Protein AF-A0A7G2JXN8-F1 (afdb_monomer)

Nearest PDB structures (foldseek):
  4beb-assembly3_C  TM=5.827E-01  e=1.592E-01  Escherichia coli
  7bto-assembly1_F  TM=5.807E-01  e=1.938E-01  Escherichia coli
  7e8r-assembly1_A-2  TM=3.435E-01  e=8.785E-01  Peduovirus P2
  6hrg-assembly1_A  TM=3.349E-01  e=7.680E+00  Ignicoccus hospitalis

Secondary structure (DSSP, 8-state):
-HHHHHH-EEETTEEE---PPPPPTTS-HHHHHHHHT--EEEEEEEE--SSS--EEEEEEEETTEEEEEEEE--GGGT--HHHHHHHHHTS-TTSGGGSTTTSSEEEEE-SS-EEEE-

Structure (mmCIF, N/CA/C/O backbone):
data_AF-A0A7G2JXN8-F1
#
_entry.id   AF-A0A7G2JXN8-F1
#
loop_
_atom_site.group_PDB
_atom_site.id
_atom_site.type_symbol
_atom_site.label_atom_id
_atom_site.label_alt_id
_atom_site.label_comp_id
_atom_site.label_asym_id
_atom_site.label_entity_id
_atom_site.label_seq_id
_atom_site.pdbx_PDB_ins_code
_atom_site.Cartn_x
_atom_site.Cartn_y
_atom_site.Cartn_z
_atom_site.occupancy
_atom_site.B_iso_or_equiv
_atom_site.auth_seq_id
_atom_site.auth_comp_id
_atom_site.auth_asym_id
_atom_site.auth_atom_id
_atom_site.pdbx_PDB_model_num
ATOM 1 N N . MET A 1 1 ? 6.971 -9.278 -2.166 1.00 90.00 1 MET A N 1
ATOM 2 C CA . MET A 1 1 ? 6.613 -8.174 -3.086 1.00 90.00 1 MET A CA 1
ATOM 3 C C . MET A 1 1 ? 7.820 -7.372 -3.576 1.00 90.00 1 MET A C 1
ATOM 5 O O . MET A 1 1 ? 8.053 -7.347 -4.773 1.00 90.00 1 MET A O 1
ATOM 9 N N . LEU A 1 2 ? 8.612 -6.742 -2.695 1.00 92.12 2 LEU A N 1
ATOM 10 C CA . LEU A 1 2 ? 9.688 -5.814 -3.101 1.00 92.12 2 LEU A CA 1
ATOM 11 C C . LEU A 1 2 ? 10.678 -6.385 -4.129 1.00 92.12 2 LEU A C 1
ATOM 13 O O . LEU A 1 2 ? 11.054 -5.691 -5.069 1.00 92.12 2 LEU A O 1
ATOM 17 N N . HIS A 1 3 ? 11.097 -7.640 -3.948 1.00 93.38 3 HIS A N 1
ATOM 18 C CA . HIS A 1 3 ? 11.977 -8.318 -4.899 1.00 93.38 3 HIS A CA 1
ATOM 19 C C . HIS A 1 3 ? 11.343 -8.393 -6.294 1.00 93.38 3 HIS A C 1
ATOM 21 O O . HIS A 1 3 ? 11.979 -7.979 -7.254 1.00 93.38 3 HIS A O 1
ATOM 27 N N . LEU A 1 4 ? 10.077 -8.813 -6.384 1.00 93.62 4 LEU A N 1
ATOM 28 C CA . LEU A 1 4 ? 9.339 -8.931 -7.645 1.00 93.62 4 LEU A CA 1
ATOM 29 C C . LEU A 1 4 ? 9.194 -7.580 -8.359 1.00 93.62 4 LEU A C 1
ATOM 31 O O . LEU A 1 4 ? 9.405 -7.494 -9.560 1.00 93.62 4 LEU A O 1
ATOM 35 N N . LEU A 1 5 ? 8.913 -6.498 -7.626 1.00 94.56 5 LEU A N 1
ATOM 36 C CA . LEU A 1 5 ? 8.844 -5.158 -8.227 1.00 94.56 5 LEU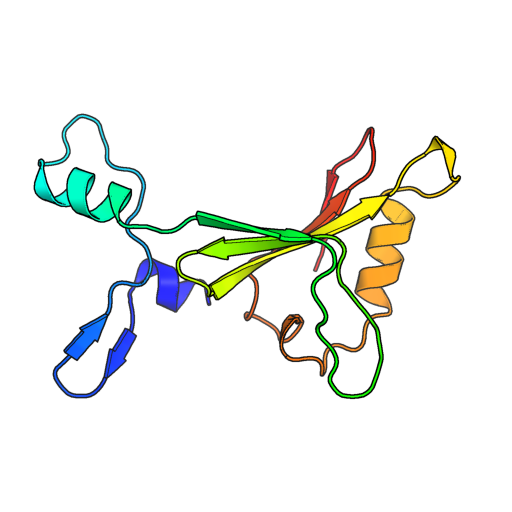 A CA 1
ATOM 37 C C . LEU A 1 5 ? 10.204 -4.676 -8.753 1.00 94.56 5 LEU A C 1
ATOM 39 O O . LEU A 1 5 ? 10.255 -3.937 -9.727 1.00 94.56 5 LEU A O 1
ATOM 43 N N . LYS A 1 6 ? 11.314 -5.069 -8.114 1.00 93.38 6 LYS A N 1
ATOM 44 C CA . LYS A 1 6 ? 12.667 -4.633 -8.503 1.00 93.38 6 LYS A CA 1
ATOM 45 C C . LYS A 1 6 ? 13.325 -5.508 -9.563 1.00 93.38 6 LYS A C 1
ATOM 47 O O . LYS A 1 6 ? 14.229 -5.034 -10.247 1.00 93.38 6 LYS A O 1
ATOM 52 N N . LYS A 1 7 ? 12.994 -6.796 -9.583 1.00 95.62 7 LYS A N 1
ATOM 53 C CA . LYS A 1 7 ? 13.690 -7.823 -10.366 1.00 95.62 7 LYS A CA 1
ATOM 54 C C . LYS A 1 7 ? 12.795 -8.517 -11.375 1.00 95.62 7 LYS A C 1
ATOM 56 O O . LYS A 1 7 ? 13.324 -9.283 -12.159 1.00 95.62 7 LYS A O 1
ATOM 61 N N . GLY A 1 8 ? 11.496 -8.245 -11.358 1.00 95.44 8 GLY A N 1
ATOM 62 C CA . GLY A 1 8 ? 10.536 -8.943 -12.188 1.00 95.44 8 GLY A CA 1
ATOM 63 C C . GLY A 1 8 ? 10.222 -10.344 -11.672 1.00 95.44 8 GLY A C 1
ATOM 64 O O . GLY A 1 8 ? 10.494 -10.693 -10.517 1.00 95.44 8 GLY A O 1
ATOM 65 N N . LEU A 1 9 ? 9.599 -11.126 -12.542 1.00 95.50 9 LEU A N 1
ATOM 66 C CA . LEU A 1 9 ? 9.203 -12.506 -12.306 1.00 95.50 9 LEU A CA 1
ATOM 67 C C . LEU A 1 9 ? 9.558 -13.343 -13.535 1.00 95.50 9 LEU A C 1
ATOM 69 O O . LEU A 1 9 ? 9.110 -13.033 -14.638 1.00 95.50 9 LEU A O 1
ATOM 73 N N . ASP A 1 10 ? 10.319 -14.411 -13.325 1.00 96.88 10 ASP A N 1
ATOM 74 C CA . ASP A 1 10 ? 10.607 -15.413 -14.349 1.00 96.88 10 ASP A CA 1
ATOM 75 C C . ASP A 1 10 ? 9.569 -16.541 -14.289 1.00 96.88 10 ASP A C 1
ATOM 77 O O . ASP A 1 10 ? 9.300 -17.093 -13.219 1.00 96.88 10 ASP A O 1
ATOM 81 N N . ILE A 1 11 ? 8.985 -16.882 -15.439 1.00 96.50 11 ILE A N 1
ATOM 82 C CA . ILE A 1 11 ? 8.084 -18.029 -15.617 1.00 96.50 11 ILE A CA 1
ATOM 83 C C . ILE A 1 11 ? 8.512 -18.747 -16.895 1.00 96.50 11 ILE A C 1
ATOM 85 O O . ILE A 1 11 ? 8.383 -18.199 -17.990 1.00 96.50 11 ILE A O 1
ATOM 89 N N . ASP A 1 12 ? 9.013 -19.973 -16.757 1.00 95.44 12 ASP A N 1
ATOM 90 C CA . ASP A 1 12 ? 9.588 -20.759 -17.851 1.00 95.44 12 ASP A CA 1
ATOM 91 C C . ASP A 1 12 ? 10.623 -19.951 -18.658 1.00 95.44 12 ASP A C 1
ATOM 93 O O . ASP A 1 12 ? 11.676 -19.587 -18.138 1.00 95.44 12 ASP A O 1
ATOM 97 N N . SER A 1 13 ? 10.336 -19.657 -19.929 1.00 95.88 13 SER A N 1
ATOM 98 C CA . SER A 1 13 ? 11.197 -18.864 -20.812 1.00 95.88 13 SER A CA 1
ATOM 99 C C . SER A 1 13 ? 10.809 -17.381 -20.895 1.00 95.88 13 SER A C 1
ATOM 101 O O . SER A 1 13 ? 11.332 -16.668 -21.752 1.00 95.88 13 SER A O 1
ATOM 103 N N . ALA A 1 14 ? 9.860 -16.919 -20.077 1.00 97.06 14 ALA A N 1
ATOM 104 C CA . ALA A 1 14 ? 9.357 -15.548 -20.079 1.00 97.06 14 ALA A CA 1
ATOM 105 C C . ALA A 1 14 ? 9.806 -14.773 -18.834 1.00 97.06 14 ALA A C 1
ATOM 107 O O . ALA A 1 14 ? 9.794 -15.294 -17.721 1.00 97.06 14 ALA A O 1
ATOM 108 N N . HIS A 1 15 ? 10.137 -13.496 -19.037 1.00 96.44 15 HIS A N 1
ATOM 109 C CA . HIS A 1 15 ? 10.455 -12.547 -17.974 1.00 96.44 15 HIS A CA 1
ATOM 110 C C . HIS A 1 15 ? 9.435 -11.411 -17.957 1.00 96.44 15 HIS A C 1
ATOM 112 O O . HIS A 1 15 ? 9.180 -10.785 -18.991 1.00 96.44 15 HIS A O 1
ATOM 118 N N . PHE A 1 16 ? 8.888 -11.119 -16.779 1.00 94.62 16 PHE A N 1
ATOM 119 C CA . PHE A 1 16 ? 7.926 -10.044 -16.570 1.00 94.62 16 PHE A CA 1
ATOM 120 C C . PHE A 1 16 ? 8.513 -8.962 -15.669 1.00 94.62 16 PHE A C 1
ATOM 122 O O . PHE A 1 16 ? 8.664 -9.166 -14.465 1.00 94.62 16 PHE A O 1
ATOM 129 N N . ASP A 1 17 ? 8.769 -7.783 -16.231 1.00 95.44 17 ASP A N 1
ATOM 130 C CA . ASP A 1 17 ? 8.993 -6.573 -15.441 1.00 95.44 17 ASP A CA 1
ATOM 131 C C . ASP A 1 17 ? 7.655 -6.108 -14.846 1.00 95.44 17 ASP A C 1
ATOM 133 O O . ASP A 1 17 ? 6.687 -5.888 -15.574 1.00 95.44 17 ASP A O 1
ATOM 137 N N . LEU A 1 18 ? 7.588 -5.936 -13.524 1.00 94.81 18 LEU A N 1
ATOM 138 C CA . LEU A 1 18 ? 6.342 -5.548 -12.841 1.00 94.81 18 LEU A CA 1
ATOM 139 C C . LEU A 1 18 ? 6.264 -4.060 -12.486 1.00 94.81 18 LEU A C 1
ATOM 141 O O . LEU A 1 18 ? 5.187 -3.568 -12.148 1.00 94.81 18 LEU A O 1
ATOM 145 N N . LEU A 1 19 ? 7.393 -3.353 -12.530 1.00 96.69 19 LEU A N 1
ATOM 146 C CA . LEU A 1 19 ? 7.486 -1.921 -12.278 1.00 96.69 19 LEU A CA 1
ATOM 147 C C . LEU A 1 19 ? 8.706 -1.360 -13.006 1.00 96.69 19 LEU A C 1
ATOM 149 O O . LEU A 1 19 ? 9.835 -1.792 -12.777 1.00 96.69 19 LEU A O 1
ATOM 153 N N . TYR A 1 20 ? 8.488 -0.332 -13.817 1.00 96.44 20 TYR A N 1
ATOM 154 C CA . TYR A 1 20 ? 9.576 0.462 -14.377 1.00 96.44 20 TYR A CA 1
ATOM 155 C C . TYR A 1 20 ? 9.870 1.653 -13.451 1.00 96.44 20 TYR A C 1
ATOM 157 O O . TYR A 1 20 ? 8.938 2.359 -13.072 1.00 96.44 20 TYR A O 1
ATOM 165 N N . PRO A 1 21 ? 11.120 1.893 -13.026 1.00 93.56 21 PRO A N 1
ATOM 166 C CA . PRO A 1 21 ? 11.440 3.000 -12.127 1.00 93.56 21 PRO A CA 1
ATOM 167 C C . PRO A 1 21 ? 11.397 4.350 -12.851 1.00 93.56 21 PRO A C 1
ATOM 169 O O . PRO A 1 21 ? 11.520 4.411 -14.075 1.00 93.56 21 PRO A O 1
ATOM 172 N N . VAL A 1 22 ? 11.275 5.433 -12.076 1.00 94.31 22 VAL A N 1
ATOM 173 C CA . VAL A 1 22 ? 11.317 6.807 -12.600 1.00 94.31 22 VAL A CA 1
ATOM 174 C C . VAL A 1 22 ? 12.597 7.004 -13.427 1.00 94.31 22 VAL A C 1
ATOM 176 O O . VAL A 1 22 ? 13.694 6.759 -12.912 1.00 94.31 22 VAL A O 1
ATOM 179 N N . PRO A 1 23 ? 12.494 7.433 -14.697 1.00 95.94 23 PRO A N 1
ATOM 180 C CA . PRO A 1 23 ? 13.652 7.628 -15.552 1.00 95.94 23 PRO A CA 1
ATOM 181 C C . PRO A 1 23 ? 14.445 8.871 -15.131 1.00 95.94 23 PRO A C 1
ATOM 183 O O . PRO A 1 23 ? 13.887 9.918 -14.813 1.00 95.94 23 PRO A O 1
ATOM 186 N N . LEU A 1 24 ? 15.773 8.791 -15.219 1.00 96.12 24 LEU A N 1
ATOM 187 C CA . LEU A 1 24 ? 16.640 9.974 -15.192 1.00 96.12 24 LEU A CA 1
ATOM 188 C C . LEU A 1 24 ? 16.463 10.799 -16.474 1.00 96.12 24 LEU A C 1
ATOM 190 O O . LEU A 1 24 ? 16.124 10.246 -17.522 1.00 96.12 24 LEU A O 1
ATOM 194 N N . ALA A 1 25 ? 16.793 12.092 -16.434 1.00 94.25 25 ALA A N 1
ATOM 195 C CA . ALA A 1 25 ? 16.741 12.968 -17.612 1.00 94.25 25 ALA A CA 1
ATOM 196 C C . ALA A 1 25 ? 17.557 12.422 -18.804 1.00 94.25 25 ALA A C 1
ATOM 198 O O . ALA A 1 25 ? 17.107 12.493 -19.950 1.00 94.25 25 ALA A O 1
ATOM 199 N N . SER A 1 26 ? 18.710 11.808 -18.514 1.00 96.25 26 SER A N 1
ATOM 200 C CA . SER A 1 26 ? 19.613 11.155 -19.472 1.00 96.25 26 SER A CA 1
ATOM 201 C C . SER A 1 26 ? 19.139 9.779 -19.959 1.00 96.25 26 SER A C 1
ATOM 203 O O . SER A 1 26 ? 19.806 9.165 -20.790 1.00 96.25 26 SER A O 1
ATOM 205 N N . SER A 1 27 ? 18.011 9.268 -19.456 1.00 96.31 27 SER A N 1
ATOM 206 C CA . SER A 1 27 ? 17.493 7.957 -19.855 1.00 96.31 27 SER A CA 1
ATOM 207 C C . SER A 1 27 ? 17.010 7.979 -21.302 1.00 96.31 27 SER A C 1
ATOM 209 O O . SER A 1 27 ? 16.403 8.951 -21.757 1.00 96.31 27 SER A O 1
ATOM 211 N N . GLY A 1 28 ? 17.232 6.872 -22.009 1.00 97.19 28 GLY A N 1
ATOM 212 C CA . GLY A 1 28 ? 16.737 6.693 -23.370 1.00 97.19 28 GLY A CA 1
ATOM 213 C C . GLY A 1 28 ? 15.208 6.664 -23.447 1.00 97.19 28 GLY A C 1
ATOM 214 O O . GLY A 1 28 ? 14.521 6.313 -22.487 1.00 97.19 28 GLY A O 1
ATOM 215 N N . GLU A 1 29 ? 14.682 6.972 -24.631 1.00 97.25 29 GLU A N 1
ATOM 216 C CA . GLU A 1 29 ? 13.243 7.127 -24.874 1.00 97.25 29 GLU A CA 1
ATOM 217 C C . GLU A 1 29 ? 12.422 5.881 -24.502 1.00 97.25 29 GLU A C 1
ATOM 219 O O . GLU A 1 29 ? 11.383 5.983 -23.859 1.00 97.25 29 GLU A O 1
ATOM 224 N N . LYS A 1 30 ? 12.935 4.678 -24.791 1.00 96.69 30 LYS A N 1
ATOM 225 C CA . LYS A 1 30 ? 12.262 3.417 -24.430 1.00 96.69 30 LYS A CA 1
ATOM 226 C C . LYS A 1 30 ? 12.051 3.250 -22.921 1.00 96.69 30 LYS A C 1
ATOM 228 O O . LYS A 1 30 ? 11.056 2.661 -22.515 1.00 96.69 30 LYS A O 1
ATOM 233 N N . VAL A 1 31 ? 12.980 3.733 -22.090 1.00 96.12 31 VAL A N 1
ATOM 234 C CA . VAL A 1 31 ? 12.854 3.651 -20.623 1.00 96.12 31 VAL A CA 1
ATOM 235 C C . VAL A 1 31 ? 11.736 4.574 -20.150 1.00 96.12 31 VAL A C 1
ATOM 237 O O . VAL A 1 31 ? 10.925 4.169 -19.325 1.00 96.12 31 VAL A O 1
ATOM 240 N N . LYS A 1 32 ? 11.657 5.779 -20.726 1.00 97.12 32 LYS A N 1
ATOM 241 C CA . LYS A 1 32 ? 10.584 6.739 -20.445 1.00 97.12 32 LYS A CA 1
ATOM 242 C C . LYS A 1 32 ? 9.228 6.166 -20.849 1.00 97.12 32 LYS A C 1
ATOM 244 O O . LYS A 1 32 ? 8.339 6.087 -20.017 1.00 97.12 32 LYS A O 1
ATOM 249 N N . GLN A 1 33 ? 9.111 5.644 -22.070 1.00 97.31 33 GLN A N 1
ATOM 250 C CA . GLN A 1 33 ? 7.877 5.015 -22.555 1.00 97.31 33 GLN A CA 1
ATOM 251 C C . GLN A 1 33 ? 7.413 3.849 -21.675 1.00 97.31 33 GLN A C 1
ATOM 253 O O . GLN A 1 33 ? 6.226 3.728 -21.402 1.00 97.31 33 GLN A O 1
ATOM 258 N N . ARG A 1 34 ? 8.336 3.001 -21.206 1.00 96.75 34 ARG A N 1
ATOM 259 C CA . ARG A 1 34 ? 8.019 1.912 -20.270 1.00 96.75 34 ARG A CA 1
ATOM 260 C C . ARG A 1 34 ? 7.567 2.431 -18.905 1.00 96.75 34 ARG A C 1
ATOM 262 O O . ARG A 1 34 ? 6.618 1.900 -18.346 1.00 96.75 34 ARG A O 1
ATOM 269 N N . PHE A 1 35 ? 8.208 3.475 -18.381 1.00 96.75 35 PHE A N 1
ATOM 270 C CA . PHE A 1 35 ? 7.774 4.110 -17.138 1.00 96.75 35 PHE A CA 1
ATOM 271 C C . PHE A 1 35 ? 6.335 4.636 -17.225 1.00 96.75 35 PHE A C 1
ATOM 273 O O . PHE A 1 35 ? 5.543 4.364 -16.325 1.00 96.75 35 PHE A O 1
ATOM 280 N N . GLU A 1 36 ? 5.984 5.298 -18.329 1.00 96.81 36 GLU A N 1
ATOM 281 C CA . GLU A 1 36 ? 4.624 5.803 -18.582 1.00 96.81 36 GLU A CA 1
ATOM 282 C C . GLU A 1 36 ? 3.574 4.684 -18.722 1.00 96.81 36 GLU A C 1
ATOM 284 O O . GLU A 1 36 ? 2.378 4.939 -18.613 1.00 96.81 36 GLU A O 1
ATOM 289 N N . GLN A 1 37 ? 3.993 3.434 -18.947 1.00 96.94 37 GLN A N 1
ATOM 290 C CA . GLN A 1 37 ? 3.090 2.278 -18.993 1.00 96.94 37 GLN A CA 1
ATOM 291 C C . GLN A 1 37 ? 2.750 1.716 -17.606 1.00 96.94 37 GLN A C 1
ATOM 293 O O . GLN A 1 37 ? 1.854 0.878 -17.503 1.00 96.94 37 GLN A O 1
ATOM 298 N N . ASN A 1 38 ? 3.430 2.147 -16.537 1.00 97.75 38 ASN A N 1
ATOM 299 C CA . ASN A 1 38 ? 3.034 1.756 -15.188 1.00 97.75 38 ASN A CA 1
ATOM 300 C C . ASN A 1 38 ? 1.659 2.344 -14.847 1.00 97.75 38 ASN A C 1
ATOM 302 O O . ASN A 1 38 ? 1.446 3.554 -14.924 1.00 97.75 38 ASN A O 1
ATOM 306 N N . LEU A 1 39 ? 0.749 1.503 -14.366 1.00 97.62 39 LEU A N 1
ATOM 307 C CA . LEU A 1 39 ? -0.560 1.930 -13.887 1.00 97.62 39 LEU A CA 1
ATOM 308 C C . LEU A 1 39 ? -0.530 2.098 -12.372 1.00 97.62 39 LEU A C 1
ATOM 310 O O . LEU A 1 39 ? -0.611 1.123 -11.623 1.00 97.62 39 LEU A O 1
ATOM 314 N N . PHE A 1 40 ? -0.436 3.342 -11.917 1.00 97.25 40 PHE A N 1
ATOM 315 C CA . PHE A 1 40 ? -0.623 3.687 -10.512 1.00 97.25 40 PHE A CA 1
ATOM 316 C C . PHE A 1 40 ? -2.102 3.947 -10.250 1.00 97.25 40 PHE A C 1
ATOM 318 O O . PHE A 1 40 ? -2.732 4.753 -10.935 1.00 97.25 40 PHE A O 1
ATOM 325 N N . SER A 1 41 ? -2.663 3.282 -9.246 1.00 98.12 41 SER A N 1
ATOM 326 C CA . SER A 1 41 ? -4.065 3.475 -8.881 1.00 98.12 41 SER A CA 1
ATOM 327 C C . SER A 1 41 ? -4.264 3.465 -7.375 1.00 98.12 41 SER A C 1
ATOM 329 O O . SER A 1 41 ? -3.442 2.965 -6.609 1.00 98.12 41 SER A O 1
ATOM 331 N N . CYS A 1 42 ? -5.386 4.026 -6.950 1.00 98.25 42 CYS A N 1
ATOM 332 C CA . CYS A 1 42 ? -5.797 4.088 -5.560 1.00 98.25 42 CYS A CA 1
ATOM 333 C C . CYS A 1 42 ? -7.250 3.624 -5.459 1.00 98.25 42 CYS A C 1
ATOM 335 O O . CYS A 1 42 ? -8.081 4.016 -6.279 1.00 98.25 42 CYS A O 1
ATOM 337 N N . MET A 1 43 ? -7.550 2.796 -4.460 1.00 98.31 43 MET A N 1
ATOM 338 C CA . MET A 1 43 ? -8.915 2.378 -4.148 1.00 98.31 43 MET A CA 1
ATOM 339 C C . MET A 1 43 ? -9.214 2.687 -2.687 1.00 98.31 43 MET A C 1
ATOM 341 O O . MET A 1 43 ? -8.388 2.438 -1.811 1.00 98.31 43 MET A O 1
ATOM 345 N N . ARG A 1 44 ? -10.404 3.236 -2.440 1.00 98.25 44 ARG A N 1
ATOM 346 C CA . ARG A 1 44 ? -10.925 3.500 -1.096 1.00 98.25 44 ARG A CA 1
ATOM 347 C C . ARG A 1 44 ? -11.743 2.311 -0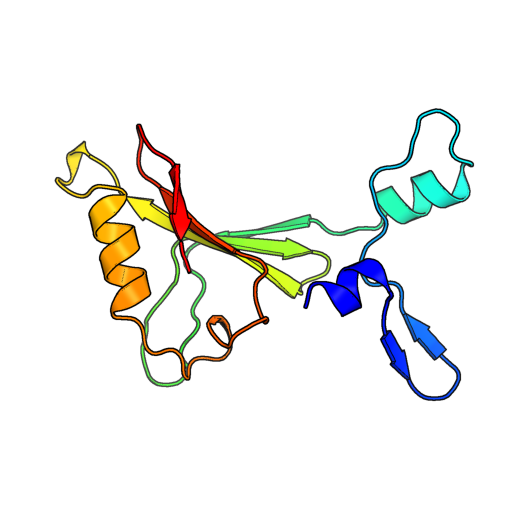.611 1.00 98.25 44 ARG A C 1
ATOM 349 O O . ARG A 1 44 ? -12.388 1.661 -1.428 1.00 98.25 44 ARG A O 1
ATOM 356 N N . GLN A 1 45 ? -11.776 2.111 0.705 1.00 97.38 45 GLN A N 1
ATOM 357 C CA . GLN A 1 45 ? -12.615 1.115 1.377 1.00 97.38 45 GLN A CA 1
ATOM 358 C C . GLN A 1 45 ? -12.450 -0.276 0.752 1.00 97.38 45 GLN A C 1
ATOM 360 O O . GLN A 1 45 ? -13.406 -0.883 0.278 1.00 97.38 45 GLN A O 1
ATOM 365 N N . VAL A 1 46 ? -11.205 -0.753 0.697 1.00 97.50 46 VAL A N 1
ATOM 366 C CA . VAL A 1 46 ? -10.865 -2.014 0.033 1.00 97.50 46 VAL A CA 1
ATOM 367 C C . VAL A 1 46 ? -11.271 -3.181 0.930 1.00 97.50 46 VAL A C 1
ATOM 369 O O . VAL A 1 46 ? -10.681 -3.321 2.006 1.00 97.50 46 VAL A O 1
ATOM 372 N N . PRO A 1 47 ? -12.231 -4.028 0.516 1.00 96.44 47 PRO A N 1
ATOM 373 C CA . PRO A 1 47 ? -12.555 -5.239 1.254 1.00 96.44 47 PRO A CA 1
ATOM 374 C C . PRO A 1 47 ? -11.380 -6.213 1.159 1.00 96.44 47 PRO A C 1
ATOM 376 O O . PRO A 1 47 ? -10.847 -6.449 0.073 1.00 96.44 47 PRO A O 1
ATOM 379 N N . TYR A 1 48 ? -10.964 -6.770 2.293 1.00 94.25 48 TYR A N 1
ATOM 380 C CA . TYR A 1 48 ? -9.822 -7.696 2.341 1.00 94.25 48 TYR A CA 1
ATOM 381 C C . TYR A 1 48 ? -10.154 -9.066 2.926 1.00 94.25 48 TYR A C 1
ATOM 383 O O . TYR A 1 48 ? -9.315 -9.962 2.855 1.00 94.25 48 TYR A O 1
ATOM 391 N N . SER A 1 49 ? -11.344 -9.222 3.503 1.00 93.75 49 SER A N 1
ATOM 392 C CA . SER A 1 49 ? -11.788 -10.448 4.153 1.00 93.75 49 SER A CA 1
ATOM 393 C C . SER A 1 49 ? -12.905 -11.104 3.355 1.00 93.75 49 SER A C 1
ATOM 395 O O . SER A 1 49 ? -13.830 -10.440 2.894 1.00 93.75 49 SER A O 1
ATOM 397 N N . ALA A 1 50 ? -12.819 -12.425 3.195 1.00 91.31 50 ALA A N 1
ATOM 398 C CA . ALA A 1 50 ? -13.889 -13.224 2.597 1.00 91.31 50 ALA A CA 1
ATOM 399 C C . ALA A 1 50 ? -14.959 -13.639 3.624 1.00 91.31 50 ALA A C 1
ATOM 401 O O . ALA A 1 50 ? -16.043 -14.073 3.242 1.00 91.31 50 ALA A O 1
ATOM 402 N N . SER A 1 51 ? -14.655 -13.529 4.922 1.00 92.44 51 SER A N 1
ATOM 403 C CA . SER A 1 51 ? -15.511 -13.970 6.032 1.00 92.44 51 SER A CA 1
ATOM 404 C C . SER A 1 51 ? -16.105 -12.820 6.852 1.00 92.44 51 SER A C 1
ATOM 406 O O . SER A 1 51 ? -16.904 -13.063 7.754 1.00 92.44 51 SER A O 1
ATOM 408 N N . SER A 1 52 ? -15.720 -11.574 6.570 1.00 92.00 52 SER A N 1
ATOM 409 C CA . SER A 1 52 ? -16.215 -10.363 7.234 1.00 92.00 52 SER A CA 1
ATOM 410 C C . SER A 1 52 ? -16.362 -9.219 6.225 1.00 92.00 52 SER A C 1
ATOM 412 O O . SER A 1 52 ? -15.821 -9.273 5.126 1.00 92.00 52 S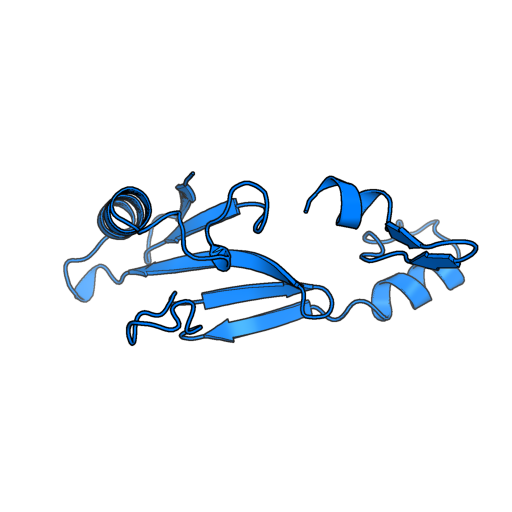ER A O 1
ATOM 414 N N . ASN A 1 53 ? -17.079 -8.159 6.605 1.00 94.06 53 ASN A N 1
ATOM 415 C CA . ASN A 1 53 ? -17.218 -6.939 5.793 1.00 94.06 53 ASN A CA 1
ATOM 416 C C . ASN A 1 53 ? -16.112 -5.915 6.086 1.00 94.06 53 ASN A C 1
ATOM 418 O O . ASN A 1 53 ? -16.316 -4.712 5.933 1.00 94.06 53 ASN A O 1
ATOM 422 N N . GLU A 1 54 ? -14.967 -6.369 6.589 1.00 94.81 54 GLU A N 1
ATOM 423 C CA . GLU A 1 54 ? -13.894 -5.464 6.967 1.00 94.81 54 GLU A CA 1
ATOM 424 C C . GLU A 1 54 ? -13.184 -4.894 5.740 1.00 94.81 54 GLU A C 1
ATOM 426 O O . GLU A 1 54 ? -12.874 -5.595 4.768 1.00 94.81 54 GLU A O 1
ATOM 431 N N . THR A 1 55 ? -12.893 -3.601 5.825 1.00 96.81 55 THR A N 1
ATOM 432 C CA . THR A 1 55 ? -12.205 -2.835 4.795 1.00 96.81 55 THR A CA 1
ATOM 433 C C . THR A 1 55 ? -10.972 -2.157 5.371 1.00 96.81 55 THR A C 1
ATOM 435 O O . THR A 1 55 ? -10.872 -1.908 6.574 1.00 96.81 55 THR A O 1
ATOM 438 N N . VAL A 1 56 ? -10.005 -1.873 4.503 1.00 96.88 56 VAL A N 1
ATOM 439 C CA . VAL A 1 56 ? -8.963 -0.881 4.778 1.00 96.88 56 VAL A CA 1
ATOM 440 C C . VAL A 1 56 ? -9.323 0.411 4.059 1.00 96.88 56 VAL A C 1
ATOM 442 O O . VAL A 1 56 ? -9.816 0.378 2.926 1.00 96.88 56 VAL A O 1
ATOM 445 N N . ASP A 1 57 ? -9.101 1.550 4.711 1.00 97.44 57 ASP A N 1
ATOM 446 C CA . ASP A 1 57 ? -9.605 2.833 4.219 1.00 97.44 57 ASP A CA 1
ATOM 447 C C . ASP A 1 57 ? -9.109 3.173 2.819 1.00 97.44 57 ASP A C 1
ATOM 449 O O . ASP A 1 57 ? -9.869 3.710 2.005 1.00 97.44 57 ASP A O 1
ATOM 453 N N . MET A 1 58 ? -7.850 2.849 2.526 1.00 98.25 58 MET A N 1
ATOM 454 C CA . MET A 1 58 ? -7.260 3.075 1.218 1.00 98.25 58 MET A CA 1
ATOM 455 C C . MET A 1 58 ? -6.104 2.113 0.934 1.00 98.25 58 MET A C 1
ATOM 457 O O . MET A 1 58 ? -5.340 1.745 1.824 1.00 98.25 58 MET A O 1
ATOM 461 N N . VAL A 1 59 ? -5.947 1.732 -0.332 1.00 98.50 59 VAL A N 1
ATOM 462 C CA . VAL A 1 59 ? -4.787 0.971 -0.814 1.00 98.50 59 VAL A CA 1
ATOM 463 C C . VAL A 1 59 ? -4.254 1.620 -2.082 1.00 98.50 59 VAL A C 1
ATOM 465 O O . VAL A 1 59 ? -5.023 1.997 -2.970 1.00 98.50 59 VAL A O 1
ATOM 468 N N . LEU A 1 60 ? -2.931 1.741 -2.159 1.00 98.19 60 LEU A N 1
ATOM 469 C CA . LEU A 1 60 ? -2.211 2.156 -3.357 1.00 98.19 60 LEU A CA 1
ATOM 470 C C . LEU A 1 60 ? -1.717 0.921 -4.099 1.00 98.19 60 LEU A C 1
ATOM 472 O O . LEU A 1 60 ? -1.200 -0.024 -3.490 1.00 98.19 60 LEU A O 1
ATOM 476 N N . PHE A 1 61 ? -1.848 0.959 -5.418 1.00 97.94 61 PHE A N 1
ATOM 477 C CA . PHE A 1 61 ? -1.534 -0.146 -6.305 1.00 97.94 61 PHE A CA 1
ATOM 478 C C . PHE A 1 61 ? -0.581 0.287 -7.411 1.00 97.94 61 PHE A C 1
ATOM 480 O O . PHE A 1 61 ? -0.589 1.437 -7.854 1.00 97.94 61 PHE A O 1
ATOM 487 N N . VAL A 1 62 ? 0.183 -0.686 -7.896 1.00 96.88 62 VAL A N 1
ATOM 488 C CA . VAL A 1 62 ? 0.937 -0.610 -9.149 1.00 96.88 62 VAL A CA 1
ATOM 489 C C . VAL A 1 62 ? 0.534 -1.801 -9.997 1.00 96.88 62 VAL A C 1
ATOM 491 O O . VAL A 1 62 ? 0.645 -2.936 -9.538 1.00 96.88 62 VAL A O 1
ATOM 494 N N . ASN A 1 63 ? 0.060 -1.557 -11.217 1.00 95.88 63 ASN A N 1
ATOM 495 C CA . ASN A 1 63 ? -0.365 -2.595 -12.161 1.00 95.88 63 ASN A CA 1
ATOM 496 C C . ASN A 1 63 ? -1.369 -3.590 -11.533 1.00 95.88 63 ASN A C 1
ATOM 498 O O . ASN A 1 63 ? -1.325 -4.789 -11.790 1.00 95.88 63 ASN A O 1
ATOM 502 N N . GLY A 1 64 ? -2.247 -3.093 -10.650 1.00 94.81 64 GLY A N 1
ATOM 503 C CA . GLY A 1 64 ? -3.233 -3.895 -9.913 1.00 94.81 64 GLY A CA 1
ATOM 504 C C . GLY A 1 64 ? -2.695 -4.648 -8.686 1.00 94.81 64 GLY A C 1
ATOM 505 O O . GLY A 1 64 ? -3.478 -5.253 -7.955 1.00 94.81 64 GLY A O 1
ATOM 506 N N . LEU A 1 65 ? -1.390 -4.594 -8.405 1.00 95.44 65 LEU A N 1
ATOM 507 C CA . LEU A 1 65 ? -0.787 -5.200 -7.216 1.00 95.44 65 LEU A CA 1
ATOM 508 C C . LEU A 1 65 ? -0.818 -4.221 -6.033 1.00 95.44 65 LEU A C 1
ATOM 510 O O . LEU A 1 65 ? -0.352 -3.090 -6.187 1.00 95.44 65 LEU A O 1
ATOM 514 N N . PRO A 1 66 ? -1.319 -4.623 -4.849 1.00 96.88 66 PRO A N 1
ATOM 515 C CA . PRO A 1 66 ?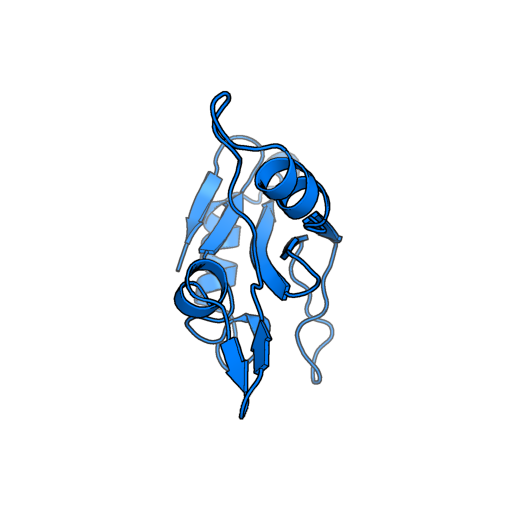 -1.357 -3.750 -3.680 1.00 96.88 66 PRO A CA 1
ATOM 516 C C . PRO A 1 66 ? 0.054 -3.552 -3.122 1.00 96.88 66 PRO A C 1
ATOM 518 O O . PRO A 1 66 ? 0.748 -4.522 -2.814 1.00 96.88 66 PRO A O 1
ATOM 521 N N . ILE A 1 67 ? 0.476 -2.299 -2.957 1.00 96.75 67 ILE A N 1
ATOM 522 C CA . ILE A 1 67 ? 1.824 -1.972 -2.470 1.00 96.75 67 ILE A CA 1
ATOM 523 C C . ILE A 1 67 ? 1.822 -1.259 -1.123 1.00 96.75 67 ILE A C 1
ATOM 525 O O . ILE A 1 67 ? 2.758 -1.455 -0.353 1.00 96.75 67 ILE A O 1
ATOM 529 N N . ILE A 1 68 ? 0.796 -0.466 -0.815 1.00 97.69 68 ILE A N 1
ATOM 530 C CA . ILE A 1 68 ? 0.699 0.288 0.438 1.00 97.69 68 ILE A CA 1
ATOM 531 C C . ILE A 1 68 ? -0.752 0.288 0.897 1.00 97.69 68 ILE A C 1
ATOM 533 O O . ILE A 1 68 ? -1.633 0.594 0.097 1.00 97.69 68 ILE A O 1
ATOM 537 N N . THR A 1 69 ? -0.997 0.007 2.173 1.00 97.94 69 THR A N 1
ATOM 538 C CA . THR A 1 69 ? -2.312 0.234 2.787 1.00 97.94 69 THR A CA 1
ATOM 539 C C . THR A 1 69 ? -2.272 1.462 3.687 1.00 97.94 69 THR A C 1
ATOM 541 O O . THR A 1 69 ? -1.242 1.761 4.291 1.00 97.94 69 THR A O 1
ATOM 544 N N . LEU A 1 70 ? -3.391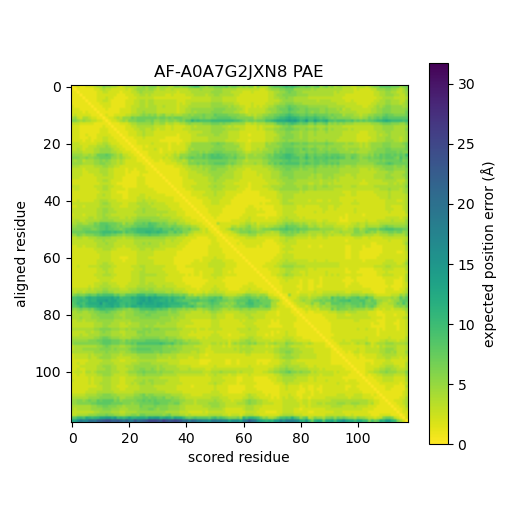 2.170 3.790 1.00 98.06 70 LEU A N 1
ATOM 545 C CA . LEU A 1 70 ? -3.538 3.360 4.615 1.00 98.06 70 LEU A CA 1
ATOM 546 C C . LEU A 1 70 ? -4.819 3.241 5.441 1.00 98.06 70 LEU A C 1
ATOM 548 O O . LEU A 1 70 ? -5.882 2.959 4.893 1.00 98.06 70 LEU A O 1
ATOM 552 N N . GLU A 1 71 ? -4.700 3.473 6.745 1.00 97.38 71 GLU A N 1
ATOM 553 C CA . GLU A 1 71 ? -5.826 3.718 7.655 1.00 97.38 71 GLU A CA 1
ATOM 554 C C . GLU A 1 71 ? -5.839 5.211 7.975 1.00 97.38 71 GLU A C 1
ATOM 556 O O . GLU A 1 71 ? -4.805 5.771 8.355 1.00 97.38 71 GLU A O 1
ATOM 561 N N . LEU A 1 72 ? -6.990 5.852 7.785 1.00 96.19 72 LEU A N 1
ATOM 562 C CA . LEU A 1 72 ? -7.144 7.301 7.832 1.00 96.19 72 LEU A CA 1
ATOM 563 C C . LEU A 1 72 ? -8.080 7.677 8.978 1.00 96.19 72 LEU A C 1
ATOM 565 O O . LEU A 1 72 ? -9.240 7.271 9.005 1.00 96.19 72 LEU A O 1
ATOM 569 N N . LYS A 1 73 ? -7.595 8.488 9.916 1.00 95.12 73 LYS A N 1
ATOM 570 C CA . LYS A 1 73 ? -8.378 8.990 11.050 1.00 95.12 73 LYS A CA 1
ATOM 571 C C . LYS A 1 73 ? -8.564 10.496 10.968 1.00 95.12 73 LYS A C 1
ATOM 573 O O . LYS A 1 73 ? -7.854 11.202 10.257 1.00 95.12 73 LYS A O 1
ATOM 578 N N . ASN A 1 74 ? -9.575 10.985 11.677 1.00 91.44 74 ASN A N 1
ATOM 579 C CA . ASN A 1 74 ? -9.878 12.404 11.749 1.00 91.44 74 ASN A CA 1
ATOM 580 C C . ASN A 1 74 ? -9.962 12.834 13.212 1.00 91.44 74 ASN A C 1
ATOM 582 O O . ASN A 1 74 ? -10.823 12.352 13.957 1.00 91.44 74 ASN A O 1
ATOM 586 N N . HIS A 1 75 ? -9.124 13.799 13.587 1.00 85.19 75 HIS A N 1
ATOM 587 C CA . HIS A 1 75 ? -9.053 14.323 14.945 1.00 85.19 75 HIS A CA 1
ATOM 588 C C . HIS A 1 75 ? -10.399 14.891 15.426 1.00 85.19 75 HIS A C 1
ATOM 590 O O . HIS A 1 75 ? -10.753 14.750 16.595 1.00 85.19 75 HIS A O 1
ATOM 596 N N . TRP A 1 76 ? -11.219 15.443 14.521 1.00 86.00 76 TRP A N 1
ATOM 597 C CA . TRP A 1 76 ? -12.560 15.950 14.851 1.00 86.00 76 TRP A CA 1
ATOM 598 C C . TRP A 1 76 ? -13.542 14.858 15.282 1.00 86.00 76 TRP A C 1
ATOM 600 O O . TRP A 1 76 ? -14.530 15.149 15.948 1.00 86.00 76 TRP A O 1
ATOM 610 N N . THR A 1 77 ? -13.272 13.601 14.924 1.00 86.62 77 THR A N 1
ATOM 611 C CA . THR A 1 77 ? -14.046 12.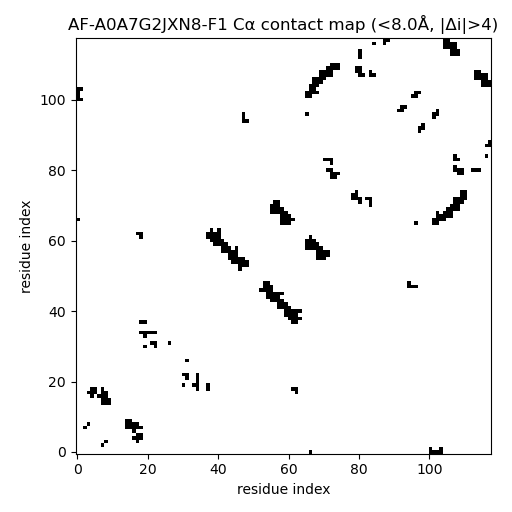435 15.380 1.00 86.62 77 THR A CA 1
ATOM 612 C C . THR A 1 77 ? -13.473 11.799 16.650 1.00 86.62 77 THR A C 1
ATOM 614 O O . THR A 1 77 ? -13.956 10.759 17.088 1.00 86.62 77 THR A O 1
ATOM 617 N N . GLY A 1 78 ? -12.446 12.413 17.251 1.00 90.00 78 GLY A N 1
ATOM 618 C CA . GLY A 1 78 ? -11.770 11.904 18.444 1.00 90.00 78 GLY A CA 1
ATOM 619 C C . GLY A 1 78 ? -10.855 10.706 18.182 1.00 90.00 78 GLY A C 1
ATOM 620 O O . GLY A 1 78 ? -10.501 10.007 19.127 1.00 90.00 78 GLY A O 1
ATOM 621 N N . GLN A 1 79 ? -10.492 10.447 16.920 1.00 92.50 79 GLN A N 1
ATOM 622 C CA . GLN A 1 79 ? -9.570 9.378 16.533 1.00 92.50 79 GLN A CA 1
ATOM 623 C C . GLN A 1 79 ? -8.290 9.952 15.930 1.00 92.50 79 GLN A C 1
ATOM 625 O O . GLN A 1 79 ? -8.330 10.907 15.154 1.00 92.50 79 GLN A O 1
ATOM 630 N N . THR A 1 80 ? -7.166 9.319 16.251 1.00 94.88 80 THR A N 1
ATOM 631 C CA . THR A 1 80 ? -5.817 9.753 15.856 1.00 94.88 80 THR A CA 1
ATOM 632 C C . THR A 1 80 ? -5.083 8.664 15.080 1.00 94.88 80 THR A C 1
ATOM 634 O O . THR A 1 80 ? -5.503 7.502 15.051 1.00 94.88 80 THR A O 1
ATOM 637 N N . ALA A 1 81 ? -3.926 8.996 14.512 1.00 94.31 81 ALA A N 1
ATOM 638 C CA . ALA A 1 81 ? -3.044 8.022 13.883 1.00 94.31 81 ALA A CA 1
ATOM 639 C C . ALA A 1 81 ? -2.616 6.907 14.862 1.00 94.31 81 ALA A C 1
ATOM 641 O O . ALA A 1 81 ? -2.385 5.771 14.448 1.00 94.31 81 ALA A O 1
ATOM 642 N N . ILE A 1 82 ? -2.580 7.174 16.175 1.00 94.62 82 ILE A N 1
ATOM 643 C CA . ILE A 1 82 ? -2.313 6.153 17.200 1.00 94.62 82 ILE A CA 1
ATOM 644 C C . ILE A 1 82 ? -3.418 5.087 17.233 1.00 94.62 82 ILE A C 1
ATOM 646 O O . ILE A 1 82 ? -3.134 3.901 17.418 1.00 94.62 82 ILE A O 1
ATOM 650 N N . ASP A 1 83 ? -4.676 5.471 17.017 1.00 94.75 83 ASP A N 1
ATOM 651 C CA . ASP A 1 83 ? -5.792 4.524 16.968 1.00 94.75 83 ASP A CA 1
ATOM 652 C C . ASP A 1 83 ? -5.746 3.671 15.699 1.00 94.75 83 ASP A C 1
ATOM 654 O O . ASP A 1 83 ? -5.969 2.462 15.766 1.00 94.75 83 ASP A O 1
ATOM 658 N N . ALA A 1 84 ? -5.342 4.256 14.567 1.00 94.81 84 ALA A N 1
ATOM 659 C CA . ALA A 1 84 ? -5.038 3.494 13.356 1.00 94.81 84 ALA A CA 1
ATOM 660 C C . ALA A 1 84 ? -3.875 2.502 13.561 1.00 94.81 84 ALA A C 1
ATOM 662 O O . ALA A 1 84 ? -3.965 1.357 13.121 1.00 94.81 84 ALA A O 1
ATOM 663 N N . GLN A 1 85 ? -2.813 2.874 14.286 1.00 95.69 85 GLN A N 1
ATOM 664 C CA . GLN A 1 85 ? -1.737 1.930 14.628 1.00 95.69 85 GLN A CA 1
ATOM 665 C C . GLN A 1 85 ? -2.248 0.759 15.479 1.00 95.69 85 GLN A C 1
ATOM 667 O O . GLN A 1 85 ? -1.903 -0.393 15.213 1.00 95.69 85 GLN A O 1
ATOM 672 N N . LYS A 1 86 ? -3.093 1.022 16.487 1.00 94.38 86 LYS A N 1
ATOM 673 C CA . LYS A 1 86 ? -3.727 -0.046 17.285 1.00 94.38 86 LYS A CA 1
ATOM 674 C C . LYS A 1 86 ? -4.594 -0.955 16.413 1.00 94.38 86 LYS A C 1
ATOM 676 O O . LYS A 1 86 ? -4.560 -2.168 16.594 1.00 94.38 86 LYS A O 1
ATOM 681 N N . GLN A 1 87 ? -5.336 -0.384 15.462 1.00 91.88 87 GLN A N 1
ATOM 682 C CA . GLN A 1 87 ? -6.163 -1.142 14.523 1.00 91.88 87 GLN A CA 1
ATOM 683 C C . GLN A 1 87 ? -5.321 -2.106 13.677 1.00 91.88 87 GLN A C 1
ATOM 685 O O . GLN A 1 87 ? -5.699 -3.266 13.549 1.00 91.88 87 GLN A O 1
ATOM 690 N N . TYR A 1 88 ? -4.159 -1.678 13.169 1.00 93.94 88 TYR A N 1
ATOM 691 C CA . TYR A 1 88 ? -3.235 -2.585 12.478 1.00 93.94 88 TYR A CA 1
ATOM 692 C C . TYR A 1 88 ? -2.680 -3.681 13.395 1.00 93.94 88 TYR A C 1
ATOM 694 O O . TYR A 1 88 ? -2.669 -4.843 13.001 1.00 93.94 88 TYR A O 1
ATOM 702 N N . ARG A 1 89 ? -2.272 -3.346 14.627 1.00 92.69 89 ARG A N 1
ATOM 703 C CA . ARG A 1 89 ? -1.729 -4.332 15.584 1.00 92.69 89 ARG A CA 1
ATOM 704 C C . ARG A 1 89 ? -2.732 -5.414 15.980 1.00 92.69 89 ARG A C 1
ATOM 706 O O . ARG A 1 89 ? -2.334 -6.543 16.234 1.00 92.69 89 ARG A O 1
ATOM 713 N N . ASN A 1 90 ? -4.013 -5.062 16.051 1.00 92.38 90 ASN A N 1
ATOM 714 C CA . ASN A 1 90 ? -5.084 -5.980 16.439 1.00 92.38 90 ASN A CA 1
ATOM 715 C C . ASN A 1 90 ? -5.686 -6.742 15.247 1.00 92.38 90 ASN A C 1
ATOM 717 O O . ASN A 1 90 ? -6.660 -7.473 15.423 1.00 92.38 90 ASN A O 1
ATOM 721 N N . ARG A 1 91 ? -5.161 -6.540 14.033 1.00 89.62 91 ARG A N 1
ATOM 722 C CA . ARG A 1 91 ? -5.728 -7.098 12.805 1.00 89.62 91 ARG A CA 1
ATOM 723 C C . ARG A 1 91 ? -5.385 -8.575 12.648 1.00 89.62 91 ARG A C 1
ATOM 725 O O . ARG A 1 91 ? -4.314 -9.026 13.047 1.00 89.62 91 ARG A O 1
ATOM 732 N N . ASP A 1 92 ? -6.281 -9.318 12.005 1.00 91.50 92 ASP A N 1
ATOM 733 C CA . ASP A 1 92 ? -6.022 -10.702 11.619 1.00 91.50 92 ASP A CA 1
ATOM 734 C C . ASP A 1 92 ? -4.992 -10.760 10.477 1.00 91.50 92 ASP A C 1
ATOM 736 O O . ASP A 1 92 ? -5.282 -10.453 9.318 1.00 91.50 92 ASP A O 1
ATOM 740 N N . LEU A 1 93 ? -3.769 -11.165 10.819 1.00 91.25 93 LEU A N 1
ATOM 741 C CA . LEU A 1 93 ? -2.651 -11.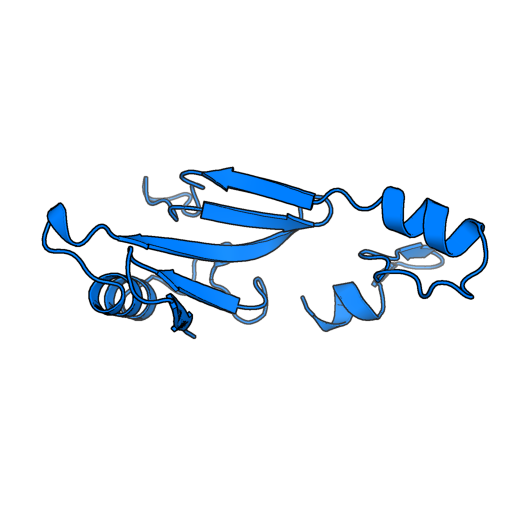273 9.881 1.00 91.25 93 LEU A CA 1
ATOM 742 C C . LEU A 1 93 ? -2.743 -12.493 8.952 1.00 91.25 93 LEU A C 1
ATOM 744 O O . LEU A 1 93 ? -1.888 -12.634 8.081 1.00 91.25 93 LEU A O 1
ATOM 748 N N . SER A 1 94 ? -3.748 -13.365 9.107 1.00 92.00 94 SER A N 1
ATOM 749 C CA . SER A 1 94 ? -4.027 -14.454 8.156 1.00 92.00 94 SER A CA 1
ATOM 750 C C . SER A 1 94 ? -4.797 -13.988 6.912 1.00 92.00 94 SER A C 1
ATOM 752 O O . SER A 1 94 ? -4.976 -14.737 5.950 1.00 92.00 94 SER A O 1
ATOM 754 N N . GLN A 1 95 ? -5.242 -12.730 6.901 1.00 94.44 95 GLN A N 1
ATOM 755 C CA . GLN A 1 95 ? -5.859 -12.124 5.731 1.00 94.44 95 GLN A CA 1
ATOM 756 C C . GLN A 1 95 ? -4.785 -11.811 4.684 1.00 94.44 95 GLN A C 1
ATOM 758 O O . GLN A 1 95 ? -3.775 -11.168 4.974 1.00 94.44 95 GLN A O 1
ATOM 763 N N . THR A 1 96 ? -5.019 -12.215 3.430 1.00 93.94 96 THR A N 1
ATOM 764 C CA . THR A 1 96 ? -3.992 -12.194 2.366 1.00 93.94 96 THR A CA 1
ATOM 765 C C . THR A 1 96 ? -3.358 -10.817 2.156 1.00 93.94 96 THR A C 1
ATOM 767 O O . THR A 1 96 ? -2.171 -10.739 1.842 1.00 93.94 96 THR A O 1
ATOM 770 N N . LEU A 1 97 ? -4.119 -9.729 2.326 1.00 95.25 97 LEU A N 1
ATOM 771 C CA . LEU A 1 97 ? -3.611 -8.361 2.177 1.00 95.25 97 LEU A CA 1
ATOM 772 C C . LEU A 1 97 ? -2.531 -8.011 3.218 1.00 95.25 97 LEU A C 1
ATOM 774 O O . LEU A 1 97 ? -1.605 -7.270 2.895 1.00 95.25 97 LEU A O 1
ATOM 778 N N . PHE A 1 98 ? -2.629 -8.570 4.427 1.00 94.69 98 PHE A N 1
ATOM 779 C CA . PHE A 1 98 ? -1.730 -8.310 5.559 1.00 94.69 98 PHE A CA 1
ATOM 780 C C . PHE A 1 98 ? -0.680 -9.405 5.764 1.00 94.69 98 PHE A C 1
ATOM 782 O O . PHE A 1 98 ? 0.127 -9.322 6.687 1.00 94.69 98 PHE A O 1
ATOM 789 N N . HIS A 1 99 ? -0.635 -10.409 4.882 1.00 93.56 99 HIS A N 1
ATOM 790 C CA . HIS A 1 99 ? 0.468 -11.362 4.866 1.00 93.56 99 HIS A CA 1
ATOM 791 C C . HIS A 1 99 ? 1.800 -10.631 4.708 1.00 93.56 99 HIS A C 1
ATOM 793 O O . HIS A 1 99 ? 1.954 -9.745 3.857 1.00 93.56 99 HIS A O 1
ATOM 799 N N . PHE A 1 100 ? 2.791 -11.059 5.490 1.00 90.31 100 PHE A N 1
ATOM 800 C CA . PHE A 1 100 ? 4.128 -10.490 5.431 1.00 90.31 100 PHE A CA 1
ATOM 801 C C . PHE A 1 100 ? 4.661 -10.466 3.991 1.00 90.31 100 PHE A C 1
ATOM 803 O O . PHE A 1 100 ? 4.645 -11.464 3.267 1.00 90.31 100 PHE A O 1
ATOM 810 N N . GLY A 1 101 ? 5.131 -9.293 3.564 1.00 90.62 101 G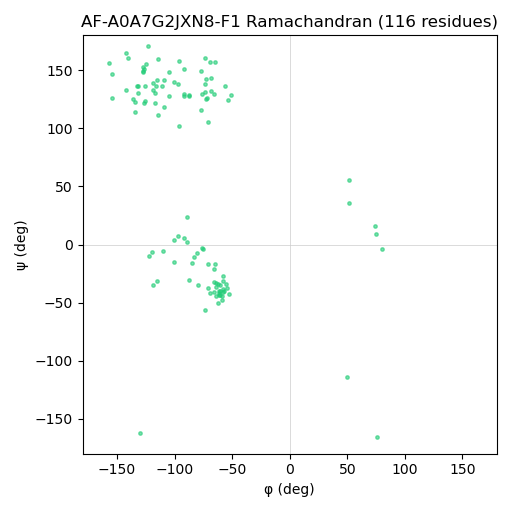LY A N 1
ATOM 811 C CA . GLY A 1 101 ? 5.691 -9.092 2.234 1.00 90.62 101 GLY A CA 1
ATOM 812 C C . GLY A 1 101 ? 4.668 -9.030 1.096 1.00 90.62 101 GLY A C 1
ATOM 813 O O . GLY A 1 101 ? 5.110 -9.020 -0.062 1.00 90.62 101 GLY A O 1
ATOM 814 N N . ARG A 1 102 ? 3.354 -8.977 1.381 1.00 93.00 102 ARG A N 1
ATOM 815 C CA . ARG A 1 102 ? 2.305 -8.675 0.391 1.00 93.00 102 ARG A CA 1
ATOM 816 C C . ARG A 1 102 ? 2.305 -7.193 0.029 1.00 93.00 102 ARG A C 1
ATOM 818 O O . ARG A 1 102 ? 2.495 -6.874 -1.139 1.00 93.00 102 ARG A O 1
ATOM 825 N N . CYS A 1 103 ? 2.173 -6.316 1.019 1.00 95.75 103 CYS A N 1
ATOM 826 C CA . CYS A 1 103 ? 2.410 -4.880 0.875 1.00 95.75 103 CYS A CA 1
ATOM 827 C C . CYS A 1 103 ? 3.832 -4.524 1.332 1.00 95.75 103 CYS A C 1
ATOM 829 O O . CYS A 1 103 ? 4.479 -5.276 2.060 1.00 95.75 103 CYS A O 1
ATOM 831 N N . LEU A 1 104 ? 4.345 -3.393 0.851 1.00 95.00 104 LEU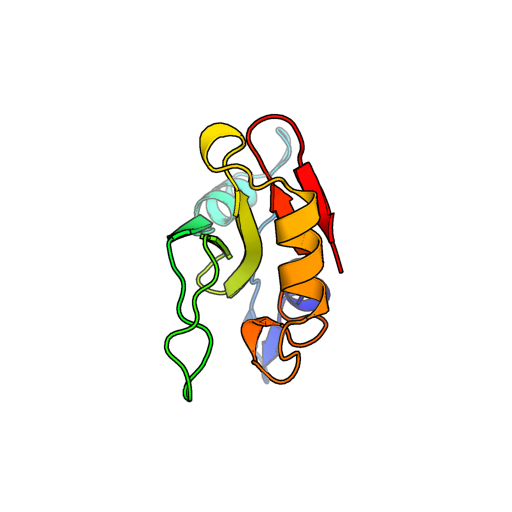 A N 1
ATOM 832 C CA . LEU A 1 104 ? 5.660 -2.865 1.219 1.00 95.00 104 LEU A CA 1
ATOM 833 C C . LEU A 1 104 ? 5.626 -2.145 2.567 1.00 95.00 104 LEU A C 1
ATOM 835 O O . LEU A 1 104 ? 6.613 -2.177 3.295 1.00 95.00 104 LEU A O 1
ATOM 839 N N . ALA A 1 105 ? 4.509 -1.482 2.861 1.00 95.81 105 ALA A N 1
ATOM 840 C CA . ALA A 1 105 ? 4.294 -0.735 4.086 1.00 95.81 105 ALA A CA 1
ATOM 841 C C . ALA A 1 105 ? 2.796 -0.596 4.376 1.00 95.81 105 ALA A C 1
ATOM 843 O O . ALA A 1 105 ? 1.963 -0.613 3.463 1.00 95.81 105 ALA A O 1
ATOM 844 N N . HIS A 1 106 ? 2.486 -0.391 5.649 1.00 96.75 106 HIS A N 1
ATOM 845 C CA . HIS A 1 106 ? 1.175 0.016 6.125 1.00 96.75 106 HIS A CA 1
ATOM 846 C C . HIS A 1 106 ? 1.333 1.393 6.768 1.00 96.75 106 HIS A C 1
ATOM 848 O O . HIS A 1 106 ? 2.309 1.633 7.477 1.00 96.75 106 HIS A O 1
ATOM 854 N N . PHE A 1 107 ? 0.416 2.317 6.505 1.00 97.81 107 PHE A N 1
ATOM 855 C CA . PHE A 1 107 ? 0.447 3.640 7.117 1.00 97.81 107 PHE A CA 1
ATOM 856 C C . PHE A 1 107 ? -0.801 3.893 7.948 1.00 97.81 107 PHE A C 1
ATOM 858 O O . PHE A 1 107 ? -1.920 3.582 7.537 1.00 97.81 107 PHE A O 1
ATOM 865 N N . ALA A 1 108 ? -0.579 4.502 9.104 1.00 97.62 108 ALA A N 1
ATOM 866 C CA . ALA A 1 108 ? -1.594 5.056 9.978 1.00 97.62 108 ALA A CA 1
ATOM 867 C C . ALA A 1 108 ? -1.476 6.581 9.919 1.00 97.62 108 ALA A C 1
ATOM 869 O O . ALA A 1 108 ? -0.418 7.124 10.248 1.00 97.62 108 ALA A O 1
ATOM 870 N N . LEU A 1 109 ? -2.527 7.256 9.457 1.00 96.81 109 LEU A N 1
ATOM 871 C CA . LEU A 1 109 ? -2.521 8.701 9.249 1.00 96.81 109 LEU A CA 1
ATOM 872 C C . LEU A 1 109 ? -3.709 9.356 9.943 1.00 96.81 109 LEU A C 1
ATOM 874 O O . LEU A 1 109 ? -4.798 8.784 10.004 1.00 96.81 109 LEU A O 1
ATOM 878 N N . ASP A 1 110 ? -3.509 10.590 10.380 1.00 95.19 110 ASP A N 1
ATOM 879 C CA . ASP A 1 110 ? -4.583 11.539 10.637 1.00 95.19 110 ASP A CA 1
ATOM 880 C C . ASP A 1 110 ? -4.290 12.882 9.947 1.00 95.19 110 ASP A C 1
ATOM 882 O O . ASP A 1 110 ? -3.524 12.947 8.984 1.00 95.19 110 ASP A O 1
ATOM 886 N N . THR A 1 111 ? -4.969 13.949 10.364 1.00 92.62 111 THR A N 1
ATOM 887 C CA . THR A 1 111 ? -4.821 15.284 9.775 1.00 92.62 111 THR A CA 1
ATOM 888 C C . THR A 1 111 ? -3.490 15.964 10.098 1.00 92.62 111 THR A C 1
ATOM 890 O O . THR A 1 111 ? -3.151 16.940 9.432 1.00 92.62 111 THR A O 1
ATOM 893 N N . GLU A 1 112 ? -2.758 15.487 11.106 1.00 93.19 112 GLU A N 1
ATOM 894 C CA . GLU A 1 112 ? -1.538 16.116 11.625 1.00 93.19 112 GLU A CA 1
ATOM 895 C C . GLU A 1 112 ? -0.314 15.206 11.486 1.00 93.19 112 GLU A C 1
ATOM 897 O O . GLU A 1 112 ? 0.785 15.685 11.204 1.00 93.19 112 GLU A O 1
ATOM 902 N N . GLU A 1 113 ? -0.496 13.894 11.636 1.00 95.00 113 GLU A N 1
ATOM 903 C CA . GLU A 1 113 ? 0.591 12.928 11.715 1.00 95.00 113 GLU A CA 1
ATOM 904 C C . GLU A 1 113 ? 0.431 11.773 10.717 1.00 95.00 113 GLU A C 1
ATOM 906 O O . GLU A 1 113 ? -0.668 11.311 10.401 1.00 95.00 113 GLU A O 1
ATOM 911 N N . ALA A 1 114 ? 1.568 11.254 10.249 1.00 95.69 114 ALA A N 1
ATOM 912 C CA . ALA A 1 114 ? 1.634 10.061 9.417 1.00 95.69 114 ALA A CA 1
ATOM 913 C C . ALA A 1 114 ? 2.737 9.132 9.926 1.00 95.69 114 ALA A C 1
ATOM 915 O O . ALA A 1 114 ? 3.910 9.504 9.980 1.00 95.69 114 ALA A O 1
ATOM 916 N N . TYR A 1 115 ? 2.361 7.897 10.248 1.00 96.75 115 TYR A N 1
ATOM 917 C CA . TYR A 1 115 ? 3.277 6.871 10.730 1.00 96.75 115 TYR A CA 1
ATOM 918 C C . TYR A 1 115 ? 3.294 5.686 9.782 1.00 96.75 115 TYR A C 1
ATOM 920 O O . TYR A 1 115 ? 2.246 5.150 9.416 1.00 96.75 115 TYR A O 1
ATOM 928 N N . MET A 1 116 ? 4.495 5.228 9.439 1.00 95.62 116 MET A N 1
ATOM 929 C CA . MET A 1 116 ? 4.669 3.887 8.898 1.00 95.62 116 MET A CA 1
ATOM 930 C C . MET A 1 116 ? 4.556 2.886 10.052 1.00 95.62 116 MET A C 1
ATOM 932 O O . MET A 1 116 ? 5.212 3.042 11.081 1.00 95.62 116 MET A O 1
ATOM 936 N N . THR A 1 117 ? 3.727 1.865 9.883 1.00 85.00 117 THR A N 1
ATOM 937 C CA . THR A 1 117 ? 3.479 0.815 10.869 1.00 85.00 117 THR A CA 1
ATOM 938 C C . THR A 1 117 ? 3.701 -0.561 10.237 1.00 85.00 117 THR A C 1
ATOM 940 O O . THR A 1 117 ? 3.585 -0.728 9.020 1.00 85.00 117 THR A O 1
ATOM 943 N N . THR A 1 118 ? 4.094 -1.528 11.061 1.00 61.88 118 THR A N 1
ATOM 944 C CA . THR A 1 118 ? 4.348 -2.929 10.699 1.00 61.88 118 THR A CA 1
ATOM 945 C C . THR A 1 118 ? 3.820 -3.824 11.796 1.00 61.88 118 THR A C 1
ATOM 947 O O . THR A 1 118 ? 4.041 -3.442 12.972 1.00 61.88 118 THR A O 1
#

Mean predicted aligned error: 3.6 Å

InterPro domains:
  IPR007409 Restriction endonuclease, type I, HsdR, N-terminal [PF04313] (33-118)

Organism: NCBI:txid456482

Solvent-accessible surface area (backbone atoms only — not comparable to full-atom values): 6838 Å² total; per-residue (Å²): 72,71,62,40,44,75,71,24,49,80,54,95,95,45,77,42,80,63,52,58,65,89,65,57,93,88,51,56,68,69,54,47,55,49,30,73,66,56,44,75,48,75,45,67,60,40,73,59,47,96,89,52,93,49,59,41,52,28,37,36,27,46,68,84,42,60,40,34,43,35,35,77,34,44,61,94,79,77,35,41,28,67,56,35,46,51,52,61,73,72,47,72,54,86,32,68,68,58,29,88,50,43,34,80,46,34,34,15,22,32,85,87,50,77,41,84,50,134

Foldseek 3Di:
DVCCQVPNDDDPPDGGNQAQDDDDPPDDPVSVVRNVPKDKDKDAQDQQDPVDSHGFGMFIDIPNQTAETEHEDEVVVVDALVVVLVVLVPDDCVGQCNPPPSYNWYWRGYPPDIDTHD

Sequence (118 aa):
MLHLLKKGLDIDSAHFDLLYPVPLASSGEKVKQRFEQNLFSCMRQVPYSASSNETVDMVLFVNGLPIITLELKNHWTGQTAIDAQKQYRNRDLSQTLFHFGRCLAHFALDTEEAYMTT

Radius of gyration: 17.05 Å; Cα contacts (8 Å, |Δi|>4): 200; chains: 1; bounding box: 37×37×43 Å

pLDDT: mean 94.67, std 4.07, range [61.88, 98.5]